Protein AF-Q4T7Q0-F1 (afdb_monomer_lite)

Secondary structure (DSSP, 8-state):
-HHHHHHHH-TT--BSEEEEE-EEETTEEEEETTEEEEHHHHHH-HHHHHHHHHHHTTB-SS-SSPEEEEEESS-GGGSHHHHHHHHHHHHHTTTS-EEEE-----SSS--

InterPro domains:
  IPR033374 NMDA receptor synaptonuclear signalling and neuronal migration factor [PTHR32061] (1-110)

pLDDT: mean 89.52, std 11.68, range [35.44, 97.5]

Radius of gyration: 14.5 Å; chains: 1; bounding box: 34×39×38 Å

Sequence (111 aa):
EIEKKLTAYRRGSRFWRMLIFCQGGPGHLYLLKNKVATFAKVEKEEDMSQFWRRLSRFMSKINPEPNLVHIMGCYVLGNPNGEKLFQKLKNLMRPYSVEFESPLELSAQGG

Organism: Tetraodon nigroviridis (NCBI:txid99883)

Foldseek 3Di:
DVQVVQVVVPNPAAAQEEEDEFADEAQWTPRDVVDIQGLVCCVVPVVNLVVLCVNLVRHDPPDPDAREYEYENYDHNPDPRSVSSQVSSCVSSPPRRYDYHHDPPDPPPDD

Structure (mmCIF, N/CA/C/O backbone):
data_AF-Q4T7Q0-F1
#
_entry.id   AF-Q4T7Q0-F1
#
loop_
_atom_site.group_PDB
_atom_site.id
_atom_site.type_symbol
_atom_site.label_atom_id
_atom_site.label_alt_id
_atom_site.label_comp_id
_atom_site.label_asym_id
_atom_site.label_entity_id
_atom_site.label_seq_id
_atom_site.pdbx_PDB_ins_code
_atom_site.Cartn_x
_atom_site.Cartn_y
_atom_site.Cartn_z
_atom_site.occupancy
_atom_site.B_iso_or_equiv
_atom_site.auth_seq_id
_atom_site.auth_comp_id
_atom_site.auth_asym_id
_atom_site.auth_atom_id
_atom_site.pdbx_PDB_model_num
ATOM 1 N N . GLU A 1 1 ? -16.036 3.197 1.805 1.00 84.75 1 GLU A N 1
ATOM 2 C CA . GLU A 1 1 ? -16.386 1.768 1.645 1.00 84.75 1 GLU A CA 1
ATOM 3 C C . GLU A 1 1 ? -15.605 0.848 2.586 1.00 84.75 1 GLU A C 1
ATOM 5 O O . GLU A 1 1 ? -16.233 0.137 3.357 1.00 84.75 1 GLU A O 1
ATOM 10 N N . ILE A 1 2 ? -14.267 0.919 2.598 1.00 89.44 2 ILE A N 1
ATOM 11 C CA . ILE A 1 2 ? -13.378 0.104 3.454 1.00 89.44 2 ILE A CA 1
ATOM 12 C C . ILE A 1 2 ? -13.788 0.101 4.939 1.00 89.44 2 ILE A C 1
ATOM 14 O O . ILE A 1 2 ? -13.976 -0.956 5.531 1.00 89.44 2 ILE A O 1
ATOM 18 N N . GLU A 1 3 ? -13.996 1.281 5.526 1.00 90.31 3 GLU A N 1
ATOM 19 C CA . GLU A 1 3 ? -14.395 1.435 6.934 1.00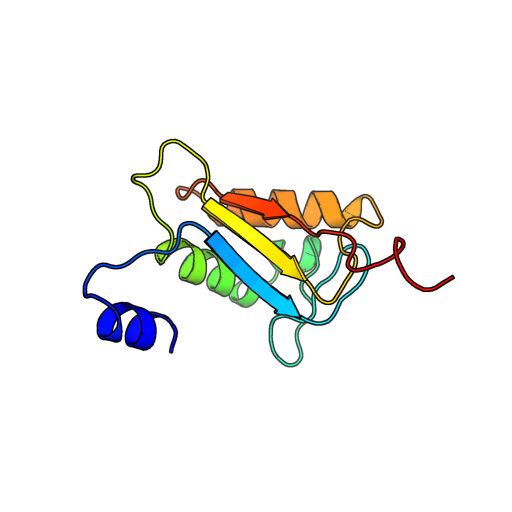 90.31 3 GLU A CA 1
ATOM 20 C C . GLU A 1 3 ? -15.709 0.720 7.281 1.00 90.31 3 GLU A C 1
ATOM 22 O O . GLU A 1 3 ? -15.822 0.100 8.339 1.00 90.31 3 GLU A O 1
ATOM 27 N N . LYS A 1 4 ? -16.692 0.768 6.370 1.00 92.94 4 LYS A N 1
ATOM 28 C CA . LYS A 1 4 ? -17.983 0.094 6.550 1.00 92.94 4 LYS A CA 1
ATOM 29 C C . LYS A 1 4 ? -17.792 -1.423 6.570 1.00 92.94 4 LYS A C 1
ATOM 31 O O . LYS A 1 4 ? -18.317 -2.077 7.463 1.00 92.94 4 LYS A O 1
ATOM 36 N N . LYS A 1 5 ? -16.993 -1.965 5.640 1.00 92.06 5 LYS A N 1
ATOM 37 C CA . LYS A 1 5 ? -16.682 -3.404 5.570 1.00 92.06 5 LYS A CA 1
ATOM 38 C C . LYS A 1 5 ? -15.921 -3.891 6.810 1.00 92.06 5 LYS A C 1
ATOM 40 O O . LYS A 1 5 ? -16.290 -4.912 7.377 1.00 92.06 5 LYS A O 1
ATOM 45 N N . LEU A 1 6 ? -14.920 -3.138 7.273 1.00 91.44 6 LEU A N 1
ATOM 46 C CA . LEU A 1 6 ? -14.193 -3.453 8.510 1.00 91.44 6 LEU A CA 1
ATOM 47 C C . LEU A 1 6 ? -15.118 -3.469 9.728 1.00 91.44 6 LEU A C 1
ATOM 49 O O . LEU A 1 6 ? -15.078 -4.408 10.517 1.00 91.44 6 LEU A O 1
ATOM 53 N N . THR A 1 7 ? -15.965 -2.446 9.858 1.00 93.00 7 THR A N 1
ATOM 54 C CA . THR A 1 7 ? -16.906 -2.339 10.979 1.00 93.00 7 THR A CA 1
ATOM 55 C C . THR A 1 7 ? -17.935 -3.467 10.964 1.00 93.00 7 THR A C 1
ATOM 57 O O . THR A 1 7 ? -18.226 -4.016 12.023 1.00 93.00 7 THR A O 1
ATOM 60 N N . ALA A 1 8 ? -18.438 -3.837 9.781 1.00 95.50 8 ALA A N 1
ATOM 61 C CA . ALA A 1 8 ? -19.367 -4.950 9.602 1.00 95.50 8 ALA A CA 1
ATOM 62 C C . ALA A 1 8 ? -18.733 -6.308 9.939 1.00 95.50 8 ALA A C 1
ATOM 64 O O . ALA A 1 8 ? -19.407 -7.159 10.505 1.00 95.50 8 ALA A O 1
ATOM 65 N N . TYR A 1 9 ? -17.444 -6.499 9.632 1.00 92.81 9 TYR A N 1
ATOM 66 C CA . TYR A 1 9 ? -16.708 -7.696 10.043 1.00 92.81 9 TYR A CA 1
ATOM 67 C C . TYR A 1 9 ? -16.545 -7.756 11.567 1.00 92.81 9 TYR A C 1
ATOM 69 O O . TYR A 1 9 ? -16.952 -8.724 12.203 1.00 92.81 9 TYR A O 1
ATOM 77 N N . ARG A 1 10 ? -15.955 -6.712 12.164 1.00 94.31 10 ARG A N 1
ATOM 78 C CA . ARG A 1 10 ? -15.868 -6.527 13.619 1.00 94.31 10 ARG A CA 1
ATOM 79 C C . ARG A 1 10 ? -15.503 -5.080 13.928 1.00 94.31 10 ARG A C 1
ATOM 81 O O . ARG A 1 10 ? -14.492 -4.560 13.451 1.00 94.31 10 ARG A O 1
ATOM 88 N N . ARG A 1 11 ? -16.294 -4.421 14.779 1.00 94.06 11 ARG A N 1
ATOM 89 C CA . ARG A 1 11 ? -16.019 -3.043 15.209 1.00 94.06 11 ARG A CA 1
ATOM 90 C C . ARG A 1 11 ? -14.610 -2.940 15.803 1.00 94.06 11 ARG A C 1
ATOM 92 O O . ARG A 1 11 ? -14.252 -3.695 16.701 1.00 94.06 11 ARG A O 1
ATOM 99 N N . GLY A 1 12 ? -13.830 -1.985 15.300 1.00 90.88 12 GLY A N 1
ATOM 100 C CA . GLY A 1 12 ? -12.446 -1.761 15.724 1.00 90.88 12 GLY A CA 1
ATOM 101 C C . GLY A 1 12 ? -11.390 -2.556 14.951 1.00 90.88 12 GLY A C 1
ATOM 102 O O . GLY A 1 12 ? -10.205 -2.343 15.199 1.00 90.88 12 GLY A O 1
ATOM 103 N N . SER A 1 13 ? -11.778 -3.413 13.999 1.00 93.56 13 SER A N 1
ATOM 104 C CA . SER A 1 13 ? -10.825 -4.144 13.158 1.00 93.56 13 SER A CA 1
ATOM 105 C C . SER A 1 13 ? -9.898 -3.223 12.366 1.00 93.56 13 SER A C 1
ATOM 107 O O . SER A 1 13 ? -10.298 -2.170 11.862 1.00 93.56 13 SER A O 1
ATOM 109 N N . ARG A 1 14 ? -8.645 -3.664 12.243 1.00 94.69 14 ARG A N 1
ATOM 110 C CA . ARG A 1 14 ? -7.566 -3.008 11.502 1.00 94.69 14 ARG A CA 1
ATOM 111 C C . ARG A 1 14 ? -6.887 -4.019 10.584 1.00 94.69 14 ARG A C 1
ATOM 113 O O . ARG A 1 14 ? -6.881 -5.211 10.877 1.00 94.69 14 ARG A O 1
ATOM 120 N N . PHE A 1 15 ? -6.296 -3.545 9.497 1.00 94.12 15 PHE A N 1
ATOM 121 C CA . PHE A 1 15 ? -5.479 -4.371 8.617 1.00 94.12 15 PHE A CA 1
ATOM 122 C C . PHE A 1 15 ? -4.119 -4.623 9.244 1.00 94.12 15 PHE A C 1
ATOM 124 O O . PHE A 1 15 ? -3.479 -3.688 9.711 1.00 94.12 15 PHE A O 1
ATOM 131 N N . TRP A 1 16 ? -3.672 -5.871 9.203 1.00 94.25 16 TRP A N 1
ATOM 132 C CA . TRP A 1 16 ? -2.257 -6.192 9.355 1.00 94.25 16 TRP A CA 1
ATOM 133 C C . TRP A 1 16 ? -1.629 -6.506 8.002 1.00 94.25 16 TRP A C 1
ATOM 135 O O . TRP A 1 16 ? -0.550 -6.016 7.695 1.00 94.25 16 TRP A O 1
ATOM 145 N N . ARG A 1 17 ? -2.342 -7.266 7.168 1.00 94.62 17 ARG A N 1
ATOM 146 C CA . ARG A 1 17 ? -1.938 -7.604 5.806 1.00 94.62 17 ARG A CA 1
ATOM 147 C C . ARG A 1 17 ? -3.042 -7.212 4.839 1.00 94.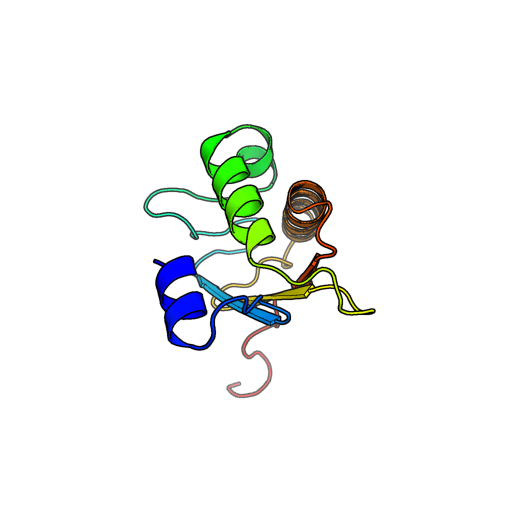62 17 ARG A C 1
ATOM 149 O O . ARG A 1 17 ? -4.222 -7.407 5.137 1.00 94.62 17 ARG A O 1
ATOM 156 N N . MET A 1 18 ? -2.664 -6.641 3.706 1.00 94.06 18 MET A N 1
ATOM 157 C CA . MET A 1 18 ? -3.585 -6.185 2.676 1.00 94.06 18 MET A CA 1
ATOM 158 C C . MET A 1 18 ? -3.035 -6.521 1.294 1.00 94.06 18 MET A C 1
ATOM 160 O O . MET A 1 18 ? -1.848 -6.350 1.039 1.00 94.06 18 MET A O 1
ATOM 164 N N . LEU A 1 19 ? -3.923 -6.946 0.400 1.00 93.69 19 LEU A N 1
ATOM 165 C CA . LEU A 1 19 ? -3.644 -7.097 -1.021 1.00 93.69 19 LEU A CA 1
ATOM 166 C C . LEU A 1 19 ? -4.244 -5.912 -1.782 1.00 93.69 19 LEU A C 1
ATOM 168 O O . LEU A 1 19 ? -5.422 -5.596 -1.607 1.00 93.69 19 LEU A O 1
ATOM 172 N N . ILE A 1 20 ? -3.459 -5.289 -2.652 1.00 92.56 20 ILE A N 1
ATOM 173 C CA . ILE A 1 20 ? -3.941 -4.386 -3.690 1.00 92.56 20 ILE A CA 1
ATOM 174 C C . ILE A 1 20 ? -3.673 -5.060 -5.027 1.00 92.56 20 ILE A C 1
ATOM 176 O O . ILE A 1 20 ? -2.523 -5.240 -5.421 1.00 92.56 20 ILE A O 1
ATOM 180 N N . PHE A 1 21 ? -4.747 -5.399 -5.727 1.00 91.31 21 PHE A N 1
ATOM 181 C CA . PHE A 1 21 ? -4.664 -5.843 -7.108 1.00 91.31 21 PHE A CA 1
ATOM 182 C C . PHE A 1 21 ? -4.879 -4.642 -8.028 1.00 91.31 21 PHE A C 1
ATOM 184 O O . PHE A 1 21 ? -5.950 -4.029 -8.006 1.00 91.31 21 PHE A O 1
ATOM 191 N N . CYS A 1 22 ? -3.867 -4.276 -8.810 1.00 90.81 22 CYS A N 1
ATOM 192 C CA . CYS A 1 22 ? -3.975 -3.194 -9.781 1.00 90.81 22 CYS A CA 1
ATOM 193 C C . CYS A 1 22 ? -3.036 -3.390 -10.973 1.00 90.81 22 CYS A C 1
ATOM 195 O O . CYS A 1 22 ? -2.013 -4.067 -10.896 1.00 90.81 22 CYS A O 1
ATOM 197 N N . GLN A 1 23 ? -3.396 -2.757 -12.090 1.00 90.50 23 GLN A N 1
ATOM 198 C CA . GLN A 1 23 ? -2.507 -2.645 -13.240 1.00 90.50 23 GLN A CA 1
ATOM 199 C C . GLN A 1 23 ? -1.370 -1.661 -12.943 1.00 90.50 23 GLN A C 1
ATOM 201 O O . GLN A 1 23 ? -1.484 -0.777 -12.089 1.00 90.50 23 GLN A O 1
ATOM 206 N N . GLY A 1 24 ? -0.288 -1.760 -13.707 1.00 90.94 24 GLY A N 1
ATOM 207 C CA . GLY A 1 24 ? 0.885 -0.910 -13.551 1.00 90.94 24 GLY A CA 1
ATOM 208 C C . GLY A 1 24 ? 2.065 -1.442 -14.343 1.00 90.94 24 GLY A C 1
ATOM 209 O O . GLY A 1 24 ? 1.914 -2.278 -15.232 1.00 90.94 24 GLY A O 1
ATOM 210 N N . GLY A 1 25 ? 3.250 -0.983 -13.971 1.00 89.94 25 GLY A N 1
ATOM 211 C CA . GLY A 1 25 ? 4.515 -1.464 -14.502 1.00 89.94 25 GLY A CA 1
ATOM 212 C C . GLY A 1 25 ? 5.679 -0.927 -13.675 1.00 89.94 25 GLY A C 1
ATOM 213 O O . GLY A 1 25 ? 5.460 -0.324 -12.619 1.00 89.94 25 GLY A O 1
ATOM 214 N N . PRO A 1 26 ? 6.922 -1.091 -14.149 1.00 91.88 26 PRO A N 1
ATOM 215 C CA . PRO A 1 26 ? 8.094 -0.667 -13.397 1.00 91.88 26 PRO A CA 1
ATOM 216 C C . PRO A 1 26 ? 8.012 0.814 -12.989 1.00 91.88 26 PRO A C 1
ATOM 218 O O . PRO A 1 26 ? 7.942 1.711 -13.835 1.00 91.88 26 PRO A O 1
ATOM 221 N N . GLY A 1 27 ? 7.976 1.075 -11.679 1.00 92.88 27 GLY A N 1
ATOM 222 C CA . GLY A 1 27 ? 7.907 2.418 -11.097 1.00 92.88 27 GLY A CA 1
ATOM 223 C C . GLY A 1 27 ? 6.543 3.124 -11.101 1.00 92.88 27 GLY A C 1
ATOM 224 O O . GLY A 1 27 ? 6.498 4.304 -10.735 1.00 92.88 27 GLY A O 1
ATOM 225 N N . HIS A 1 28 ? 5.443 2.467 -11.496 1.00 92.88 28 HIS A N 1
ATOM 226 C CA . HIS A 1 28 ? 4.122 3.107 -11.513 1.00 92.88 28 HIS A CA 1
ATOM 227 C C . HIS A 1 28 ? 2.929 2.162 -11.298 1.00 92.88 28 HIS A C 1
ATOM 229 O O . HIS A 1 28 ? 2.967 0.991 -11.664 1.00 92.88 28 HIS A O 1
ATOM 235 N N . LEU A 1 29 ? 1.837 2.706 -10.750 1.00 93.56 29 LEU A N 1
ATOM 236 C CA . LEU A 1 29 ? 0.602 1.981 -10.423 1.00 93.56 29 LEU A CA 1
ATOM 237 C C . LEU A 1 29 ? -0.649 2.709 -10.922 1.00 93.56 29 LEU A C 1
ATOM 239 O O . LEU A 1 29 ? -0.795 3.909 -10.705 1.00 93.56 29 LEU A O 1
ATOM 243 N N . TYR A 1 30 ? -1.609 1.979 -11.484 1.00 91.25 30 TYR A N 1
ATOM 244 C CA . TYR A 1 30 ? -2.948 2.480 -11.817 1.00 91.25 30 TYR A CA 1
ATOM 245 C C . TYR A 1 30 ? -3.937 2.128 -10.701 1.00 91.25 30 TYR A C 1
ATOM 247 O O . TYR A 1 30 ? -4.821 1.289 -10.862 1.00 91.25 30 TYR A O 1
ATOM 255 N N . LEU A 1 31 ? -3.760 2.742 -9.528 1.00 84.69 31 LEU A N 1
ATOM 256 C CA . LEU A 1 31 ? -4.589 2.452 -8.352 1.00 84.69 31 LEU A CA 1
ATOM 257 C C . LEU A 1 31 ? -5.882 3.274 -8.304 1.00 84.69 31 LEU A C 1
ATOM 259 O O . LEU A 1 31 ? -6.926 2.799 -7.865 1.00 84.69 31 LEU A O 1
ATOM 263 N N . LEU A 1 32 ? -5.800 4.534 -8.724 1.00 81.19 32 LEU A N 1
ATOM 264 C CA . LEU A 1 32 ? -6.919 5.464 -8.718 1.00 81.19 32 LEU A CA 1
ATOM 265 C C . LEU A 1 32 ? -7.409 5.638 -10.154 1.00 81.19 32 LEU A C 1
ATOM 267 O O . LEU A 1 32 ? -6.609 5.764 -11.080 1.00 81.19 32 LEU A O 1
ATOM 271 N N . LYS A 1 33 ? -8.731 5.648 -10.351 1.00 80.88 33 LYS A N 1
ATOM 272 C CA . LYS A 1 33 ? -9.323 5.803 -11.685 1.00 80.88 33 LYS A CA 1
ATOM 273 C C . LYS A 1 33 ? -8.761 7.062 -12.357 1.00 80.88 33 LYS A C 1
ATOM 275 O O . LYS A 1 33 ? -8.813 8.144 -11.775 1.00 80.88 33 LYS A O 1
ATOM 280 N N . ASN A 1 34 ? -8.232 6.900 -13.570 1.00 81.25 34 ASN A N 1
ATOM 281 C CA . ASN A 1 34 ? -7.597 7.954 -14.375 1.00 81.25 34 ASN A CA 1
ATOM 282 C C . ASN A 1 34 ? -6.346 8.595 -13.742 1.00 81.25 34 ASN A C 1
ATOM 284 O O . ASN A 1 34 ? -5.979 9.713 -14.099 1.00 81.25 34 ASN A O 1
ATOM 288 N N . LYS A 1 35 ? -5.685 7.914 -12.801 1.00 86.00 35 LYS A N 1
ATOM 289 C CA . LYS A 1 35 ? -4.526 8.436 -12.074 1.00 86.00 35 LYS A CA 1
ATOM 290 C C . LYS A 1 35 ? -3.414 7.402 -11.980 1.00 86.00 35 LYS A C 1
ATOM 292 O O . LYS A 1 35 ? -3.590 6.312 -11.443 1.00 86.00 35 LYS A O 1
ATOM 297 N N . VAL A 1 36 ? -2.244 7.794 -12.476 1.00 90.31 36 VAL A N 1
ATOM 298 C CA . VAL A 1 36 ? -1.020 6.988 -12.434 1.00 90.31 36 VAL A CA 1
ATOM 299 C C . VAL A 1 36 ? -0.203 7.402 -11.224 1.00 90.31 36 VAL A C 1
ATOM 301 O O . VAL A 1 36 ? 0.299 8.520 -11.189 1.00 90.31 36 VAL A O 1
ATOM 304 N N . ALA A 1 37 ? -0.050 6.526 -10.242 1.00 91.06 37 ALA A N 1
ATOM 305 C CA . ALA A 1 37 ? 0.819 6.763 -9.103 1.00 91.06 37 ALA A CA 1
ATOM 306 C C . ALA A 1 37 ? 2.267 6.433 -9.480 1.00 91.06 37 ALA A C 1
ATOM 308 O O . ALA A 1 37 ? 2.617 5.274 -9.678 1.00 91.06 37 ALA A O 1
ATOM 309 N N . THR A 1 38 ? 3.105 7.462 -9.563 1.00 92.19 38 THR A N 1
ATOM 310 C CA . THR A 1 38 ? 4.571 7.367 -9.636 1.00 92.19 38 THR A CA 1
ATOM 311 C C . THR A 1 38 ? 5.166 8.009 -8.387 1.00 92.19 38 THR A C 1
ATOM 313 O O . THR A 1 38 ? 4.467 8.747 -7.689 1.00 92.19 38 THR A O 1
ATOM 316 N N . PHE A 1 39 ? 6.453 7.795 -8.094 1.00 90.94 39 PHE A N 1
ATOM 317 C CA . PHE A 1 39 ? 7.071 8.417 -6.913 1.00 90.94 39 PHE A CA 1
ATOM 318 C C . PHE A 1 39 ? 6.941 9.956 -6.929 1.00 90.94 39 PHE A C 1
ATOM 320 O O . PHE A 1 39 ? 6.652 10.561 -5.901 1.00 90.94 39 PHE A O 1
ATOM 327 N N . ALA A 1 40 ? 7.094 10.580 -8.105 1.00 92.25 40 ALA A N 1
ATOM 328 C CA . ALA A 1 40 ? 7.006 12.029 -8.268 1.00 92.25 40 ALA A CA 1
ATOM 329 C C . ALA A 1 40 ? 5.576 12.546 -8.068 1.00 92.25 40 ALA A C 1
ATOM 331 O O . ALA A 1 40 ? 5.379 13.605 -7.480 1.00 92.25 40 ALA A O 1
ATOM 332 N N . LYS A 1 41 ? 4.576 11.797 -8.542 1.00 92.81 41 LYS A N 1
ATOM 333 C CA . LYS A 1 41 ? 3.168 12.179 -8.395 1.00 92.81 41 LYS A CA 1
ATOM 334 C C . LYS A 1 41 ? 2.666 11.983 -6.976 1.00 92.81 41 LYS A C 1
ATOM 336 O O . LYS A 1 41 ? 2.010 12.867 -6.453 1.00 92.81 41 LYS A O 1
ATOM 341 N N . VAL A 1 42 ? 3.052 10.894 -6.313 1.00 92.81 42 VAL A N 1
ATOM 342 C CA . VAL A 1 42 ? 2.746 10.690 -4.887 1.00 92.81 42 VAL A CA 1
ATOM 343 C C . VAL A 1 42 ? 3.282 11.847 -4.037 1.00 92.81 42 VAL A C 1
ATOM 345 O O . VAL A 1 42 ? 2.632 12.237 -3.073 1.00 92.81 42 VAL A O 1
ATOM 348 N N . GLU A 1 43 ? 4.437 12.411 -4.394 1.00 89.19 43 GLU A N 1
ATOM 349 C CA . GLU A 1 43 ? 5.033 13.546 -3.685 1.00 89.19 43 GLU A CA 1
ATOM 350 C C . GLU A 1 43 ? 4.361 14.894 -3.995 1.00 89.19 43 GLU A C 1
ATOM 352 O O . GLU A 1 43 ? 4.224 15.718 -3.094 1.00 89.19 43 GLU A O 1
ATOM 357 N N . LYS A 1 44 ? 3.948 15.128 -5.247 1.00 91.00 44 LYS A N 1
ATOM 358 C CA . LYS A 1 44 ? 3.458 16.438 -5.711 1.00 91.00 44 LYS A CA 1
ATOM 359 C C . LYS A 1 44 ? 1.935 16.575 -5.736 1.00 91.00 44 LYS A C 1
ATOM 361 O O . LYS A 1 44 ? 1.428 17.685 -5.612 1.00 91.00 44 LYS A O 1
ATOM 366 N N . GLU A 1 45 ? 1.208 15.481 -5.937 1.00 93.19 45 GLU A N 1
ATOM 367 C CA . GLU A 1 45 ? -0.251 15.465 -6.057 1.00 93.19 45 GLU A CA 1
ATOM 368 C C . GLU A 1 45 ? -0.872 15.141 -4.688 1.00 93.19 45 GLU A C 1
ATOM 370 O O . GLU A 1 45 ? -0.781 14.021 -4.172 1.00 93.19 45 GLU A O 1
ATOM 375 N N . GLU A 1 46 ? -1.485 16.153 -4.064 1.00 91.00 46 GLU A N 1
ATOM 376 C CA . GLU A 1 46 ? -1.995 16.053 -2.692 1.00 91.00 46 GLU A CA 1
ATOM 377 C C . GLU A 1 46 ? -3.057 14.960 -2.540 1.00 91.00 46 GLU A C 1
ATOM 379 O O . GLU A 1 46 ? -3.062 14.224 -1.557 1.00 91.00 46 GLU A O 1
ATOM 384 N N . ASP A 1 47 ? -3.935 14.811 -3.520 1.00 90.12 47 ASP A N 1
ATOM 385 C CA . ASP A 1 47 ? -5.001 13.815 -3.527 1.00 90.12 47 ASP A CA 1
ATOM 386 C C . ASP A 1 47 ? -4.479 12.367 -3.563 1.00 90.12 47 ASP A C 1
ATOM 388 O O . ASP A 1 47 ? -5.007 11.503 -2.854 1.00 90.12 47 ASP A O 1
ATOM 392 N N . MET A 1 48 ? -3.406 12.098 -4.314 1.00 91.19 48 MET A N 1
ATOM 393 C CA . MET A 1 48 ? -2.696 10.820 -4.272 1.00 91.19 48 MET A CA 1
ATOM 394 C C . MET A 1 48 ? -2.110 10.582 -2.886 1.00 91.19 48 MET A C 1
ATOM 396 O O . MET A 1 48 ? -2.283 9.506 -2.310 1.00 91.19 48 MET A O 1
ATOM 400 N N . SER A 1 49 ? -1.455 11.596 -2.322 1.00 93.25 49 SER A N 1
ATOM 401 C CA . SER A 1 49 ? -0.875 11.513 -0.986 1.00 93.25 49 SER A CA 1
ATOM 402 C C . SER A 1 49 ? -1.938 11.266 0.100 1.00 93.25 49 SER A C 1
ATOM 404 O O . SER A 1 49 ? -1.783 10.410 0.978 1.00 93.25 49 SER A O 1
ATOM 406 N N . GLN A 1 50 ? -3.062 11.980 0.031 1.00 93.56 50 GLN A N 1
ATOM 407 C CA . GLN A 1 50 ? -4.172 11.859 0.971 1.00 93.56 50 GLN A CA 1
ATOM 408 C C . GLN A 1 50 ? -4.815 10.473 0.930 1.00 93.56 50 GLN A C 1
ATOM 410 O O . GLN A 1 50 ? -5.190 9.957 1.986 1.00 93.56 50 GLN A O 1
ATOM 415 N N . PHE A 1 51 ? -4.915 9.846 -0.246 1.00 92.62 51 PHE A N 1
ATOM 416 C CA . PHE A 1 51 ? -5.427 8.482 -0.360 1.00 92.62 51 PHE A CA 1
ATOM 417 C C . PHE A 1 51 ? -4.629 7.510 0.523 1.00 92.62 51 PHE A C 1
ATOM 419 O O . PHE A 1 51 ? -5.212 6.835 1.375 1.00 92.62 51 PHE A O 1
ATOM 426 N N . TRP A 1 52 ? -3.300 7.488 0.393 1.00 94.06 52 TRP A N 1
ATOM 427 C CA . TRP A 1 52 ? -2.439 6.578 1.157 1.00 94.06 52 TRP A CA 1
ATOM 428 C C . TRP A 1 52 ? -2.405 6.912 2.651 1.00 94.06 52 TRP A C 1
ATOM 430 O O . TRP A 1 52 ? -2.456 6.004 3.481 1.00 94.06 52 TRP A O 1
ATOM 440 N N . ARG A 1 53 ? -2.418 8.203 3.016 1.00 95.69 53 ARG A N 1
ATOM 441 C CA . ARG A 1 53 ? -2.560 8.637 4.420 1.00 95.69 53 ARG A CA 1
ATOM 442 C C . ARG A 1 53 ? -3.888 8.198 5.031 1.00 95.69 53 ARG A C 1
ATOM 444 O O . ARG A 1 53 ? -3.954 7.837 6.203 1.00 95.69 53 ARG A O 1
ATOM 451 N N . ARG A 1 54 ? -4.978 8.239 4.262 1.00 94.81 54 ARG A N 1
ATOM 452 C CA . ARG A 1 54 ? -6.291 7.790 4.735 1.00 94.81 54 ARG A CA 1
ATOM 453 C C . ARG A 1 54 ? -6.349 6.271 4.835 1.00 94.81 54 ARG A C 1
ATOM 455 O O . ARG A 1 54 ? -6.938 5.763 5.785 1.00 94.81 54 ARG A O 1
ATOM 462 N N . LEU A 1 55 ? -5.718 5.564 3.901 1.00 94.75 55 LEU A N 1
ATOM 463 C CA . LEU A 1 55 ? -5.605 4.111 3.919 1.00 94.7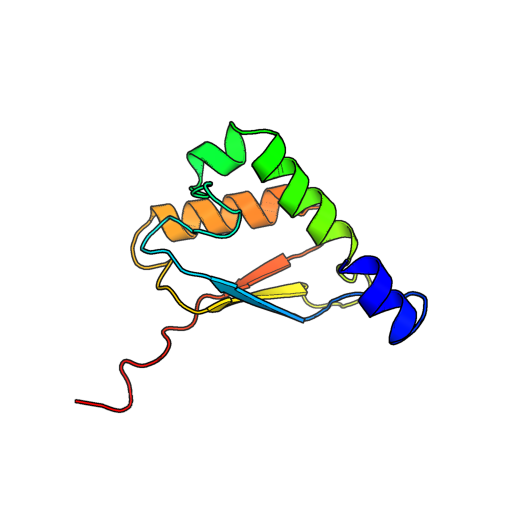5 55 LEU A CA 1
ATOM 464 C C . LEU A 1 55 ? -4.806 3.614 5.133 1.00 94.75 55 LEU A C 1
ATOM 466 O O . LEU A 1 55 ? -5.261 2.700 5.820 1.00 94.75 55 LEU A O 1
ATOM 470 N N . SER A 1 56 ? -3.673 4.251 5.457 1.00 95.50 56 SER A N 1
ATO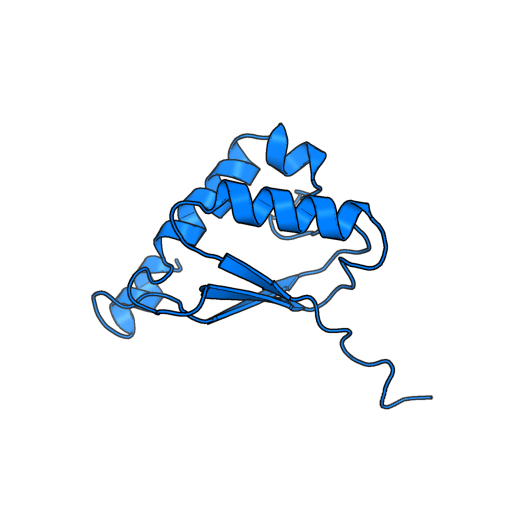M 471 C CA . SER A 1 56 ? -2.825 3.851 6.592 1.00 95.50 56 SER A CA 1
ATOM 472 C C . SER A 1 56 ? -3.551 3.923 7.934 1.00 95.50 56 SER A C 1
ATOM 474 O O . SER A 1 56 ? -3.309 3.102 8.811 1.00 95.50 56 SER A O 1
ATOM 476 N N . ARG A 1 57 ? -4.537 4.819 8.084 1.00 95.50 57 ARG A N 1
ATOM 477 C CA . ARG A 1 57 ? -5.379 4.896 9.291 1.00 95.50 57 ARG A CA 1
ATOM 478 C C . ARG A 1 57 ? -6.167 3.623 9.575 1.00 95.50 57 ARG A C 1
ATOM 480 O O . ARG A 1 57 ? -6.638 3.466 10.697 1.00 95.50 57 ARG A O 1
ATOM 487 N N . PHE A 1 58 ? -6.340 2.736 8.599 1.00 95.62 58 PHE A N 1
ATOM 488 C CA . PHE A 1 58 ? -6.986 1.441 8.800 1.00 95.62 58 PHE A CA 1
ATOM 489 C C . PHE A 1 58 ? -6.011 0.335 9.205 1.00 95.62 58 PHE A C 1
ATOM 491 O O . PHE A 1 58 ? -6.469 -0.755 9.526 1.00 95.62 58 PHE A O 1
ATOM 498 N N . MET A 1 59 ? -4.706 0.597 9.236 1.00 95.62 59 MET A N 1
ATOM 499 C CA . MET A 1 59 ? -3.689 -0.381 9.607 1.00 95.62 59 MET A CA 1
ATOM 500 C C . MET A 1 59 ? -3.488 -0.481 11.119 1.00 95.62 59 MET A C 1
ATOM 502 O O . MET A 1 59 ? -3.823 0.429 11.884 1.00 95.62 59 MET A O 1
ATOM 506 N N . SER A 1 60 ? -2.968 -1.621 11.558 1.00 94.31 60 SER A N 1
ATOM 507 C CA . SER A 1 60 ? -2.704 -1.901 12.962 1.00 94.31 60 SER A CA 1
ATOM 508 C C . SER A 1 60 ? -1.475 -1.135 13.456 1.00 94.31 60 SER A C 1
ATOM 510 O O . SER A 1 60 ? -0.511 -0.922 12.723 1.00 94.31 60 SER A O 1
ATOM 512 N N . LYS A 1 61 ? -1.498 -0.733 14.729 1.00 94.12 61 LYS A N 1
ATOM 513 C CA . LYS A 1 61 ? -0.327 -0.203 15.456 1.00 94.12 61 LYS A CA 1
ATOM 514 C C . LYS A 1 61 ? 0.168 -1.142 16.559 1.00 94.12 61 LYS A C 1
ATOM 516 O O . LYS A 1 61 ? 1.091 -0.788 17.276 1.00 94.12 61 LYS A O 1
ATOM 521 N N . ILE A 1 62 ? -0.505 -2.276 16.745 1.00 91.50 62 ILE A N 1
ATOM 522 C CA . ILE A 1 62 ? -0.298 -3.166 17.898 1.00 91.50 62 ILE A CA 1
ATOM 523 C C . ILE A 1 62 ? 0.674 -4.296 17.547 1.00 91.50 62 ILE A C 1
ATOM 525 O O . ILE A 1 62 ? 1.292 -4.879 18.430 1.00 91.50 62 ILE A O 1
ATOM 529 N N . ASN A 1 63 ? 0.818 -4.605 16.257 1.00 88.25 63 ASN A N 1
ATOM 530 C CA . ASN A 1 63 ? 1.678 -5.695 15.824 1.00 88.25 63 ASN A CA 1
ATOM 531 C C . ASN A 1 63 ? 3.158 -5.319 16.010 1.00 88.25 63 ASN A C 1
ATOM 533 O O . ASN A 1 63 ? 3.527 -4.184 15.697 1.00 88.25 63 ASN A O 1
ATOM 537 N N . PRO A 1 64 ? 4.000 -6.259 16.482 1.00 89.19 64 PRO A N 1
ATOM 538 C CA . PRO A 1 64 ? 5.443 -6.044 16.579 1.00 89.19 64 PRO A CA 1
ATOM 539 C C . PRO A 1 64 ? 6.099 -5.952 15.193 1.00 89.19 64 PRO A C 1
ATOM 541 O O . PRO A 1 64 ? 7.100 -5.262 15.022 1.00 89.19 64 PRO A O 1
ATOM 544 N N . GLU A 1 65 ? 5.511 -6.618 14.199 1.00 94.56 65 GLU A N 1
ATOM 545 C CA . GLU A 1 65 ? 5.926 -6.563 12.800 1.00 94.56 65 GLU A CA 1
ATOM 546 C C . GLU A 1 65 ? 5.204 -5.439 12.037 1.00 94.56 65 GLU A C 1
ATOM 548 O O . GLU A 1 65 ? 4.058 -5.100 12.368 1.00 94.56 65 GLU A O 1
ATOM 553 N N . PRO A 1 66 ? 5.827 -4.877 10.982 1.00 96.38 66 PRO A N 1
ATOM 554 C CA . PRO A 1 66 ? 5.163 -3.916 10.111 1.00 96.38 66 PRO A CA 1
ATOM 555 C C . PRO A 1 66 ? 3.892 -4.502 9.481 1.00 96.38 66 PRO A C 1
ATOM 557 O O . PRO A 1 66 ? 3.746 -5.709 9.279 1.00 96.38 66 PRO A O 1
ATOM 560 N N . ASN A 1 67 ? 2.953 -3.621 9.143 1.00 97.50 67 ASN A N 1
ATOM 561 C CA . ASN A 1 67 ? 1.822 -3.986 8.300 1.00 97.50 67 ASN A CA 1
ATOM 562 C C . ASN A 1 67 ? 2.317 -4.277 6.886 1.00 97.50 67 ASN A C 1
ATOM 564 O O . ASN A 1 67 ? 3.228 -3.610 6.410 1.00 97.50 67 ASN A O 1
ATOM 568 N N . LEU A 1 68 ? 1.696 -5.225 6.196 1.00 96.94 68 LEU A N 1
ATOM 569 C CA . LEU A 1 68 ? 2.129 -5.650 4.873 1.00 96.94 68 LEU A CA 1
ATOM 570 C C . LEU A 1 68 ? 1.118 -5.237 3.808 1.00 96.94 68 LEU A C 1
ATOM 572 O O . LEU A 1 68 ? -0.076 -5.519 3.934 1.00 96.94 68 LEU A O 1
ATOM 576 N N . VAL A 1 69 ? 1.597 -4.582 2.755 1.00 96.38 69 VAL A N 1
ATOM 577 C CA . VAL A 1 69 ? 0.823 -4.299 1.545 1.00 96.38 69 VAL A CA 1
ATOM 578 C C . VAL A 1 69 ? 1.442 -5.057 0.381 1.00 96.38 69 VAL A C 1
ATOM 580 O O . VAL A 1 69 ? 2.513 -4.702 -0.104 1.00 96.38 69 VAL A O 1
ATOM 583 N N . HIS A 1 70 ? 0.740 -6.076 -0.095 1.00 94.56 70 HIS A N 1
ATOM 584 C CA . HIS A 1 70 ? 1.100 -6.779 -1.316 1.00 94.56 70 HIS A CA 1
ATOM 585 C C . HIS A 1 70 ? 0.478 -6.065 -2.516 1.00 94.56 70 HIS A C 1
ATOM 587 O O . HIS A 1 70 ? -0.735 -5.854 -2.558 1.00 94.56 70 HIS A O 1
ATOM 593 N N . ILE A 1 71 ? 1.302 -5.711 -3.492 1.00 93.44 71 ILE A N 1
ATOM 594 C CA . ILE A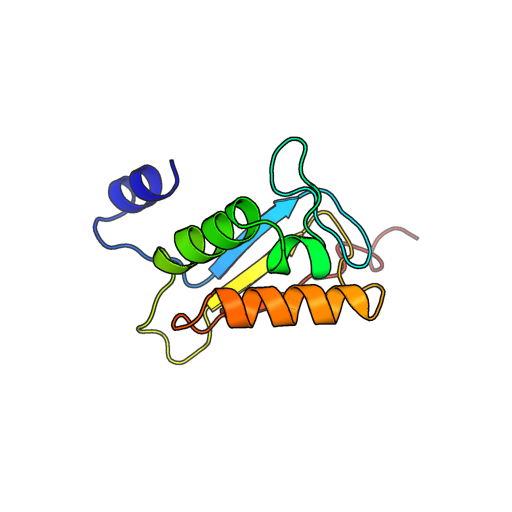 1 71 ? 0.897 -5.171 -4.784 1.00 93.44 71 ILE A CA 1
ATOM 595 C C . ILE A 1 71 ? 0.992 -6.290 -5.821 1.00 93.44 71 ILE A C 1
ATOM 597 O O . ILE A 1 71 ? 2.085 -6.762 -6.129 1.00 93.44 71 ILE A O 1
ATOM 601 N N . MET A 1 72 ? -0.154 -6.699 -6.358 1.00 91.69 72 MET A N 1
ATOM 602 C CA . MET A 1 72 ? -0.270 -7.730 -7.394 1.00 91.69 72 MET A CA 1
ATOM 603 C C . MET A 1 72 ? -0.885 -7.163 -8.674 1.00 91.69 72 MET A C 1
ATOM 605 O O . MET A 1 72 ? -1.520 -6.107 -8.657 1.00 91.69 72 MET A O 1
ATOM 609 N N . GLY A 1 73 ? -0.716 -7.888 -9.782 1.00 88.44 73 GLY A N 1
ATOM 610 C CA . GLY A 1 73 ? -1.219 -7.494 -11.103 1.00 88.44 73 GLY A CA 1
ATOM 611 C C . GLY A 1 73 ? -0.257 -6.621 -11.917 1.00 88.44 73 GLY A C 1
ATOM 612 O O . GLY A 1 73 ? -0.582 -6.236 -13.040 1.00 88.44 73 GLY A O 1
ATOM 613 N N . CYS A 1 74 ? 0.932 -6.319 -11.384 1.00 88.31 74 CYS A N 1
ATOM 614 C CA . CYS A 1 74 ? 2.015 -5.656 -12.106 1.00 88.31 74 CYS A CA 1
ATOM 615 C C . CYS A 1 74 ? 3.380 -5.879 -11.438 1.00 88.31 74 CYS A C 1
ATOM 617 O O . CYS A 1 74 ? 3.458 -6.204 -10.254 1.00 88.31 74 CYS A O 1
ATOM 619 N N . TYR A 1 75 ? 4.458 -5.657 -12.198 1.00 88.38 75 TYR A N 1
ATOM 620 C CA . TYR A 1 75 ? 5.829 -5.703 -11.689 1.00 88.38 75 TYR A CA 1
ATOM 621 C C . TYR A 1 75 ? 6.360 -4.290 -11.419 1.00 88.38 75 TYR A C 1
ATOM 623 O O . TYR A 1 75 ? 6.906 -3.628 -12.303 1.00 88.38 75 TYR A O 1
ATOM 631 N N . VAL A 1 76 ? 6.179 -3.807 -10.187 1.00 91.25 76 VAL A N 1
ATOM 632 C CA . VAL A 1 76 ? 6.560 -2.434 -9.802 1.00 91.25 76 VAL A CA 1
ATOM 633 C C . VAL A 1 76 ? 8.066 -2.287 -9.631 1.00 91.25 76 VAL A C 1
ATOM 635 O O . VAL A 1 76 ? 8.635 -1.269 -10.023 1.00 91.25 76 VAL A O 1
ATOM 638 N N . LEU A 1 77 ? 8.704 -3.311 -9.062 1.00 91.19 77 LEU A N 1
ATOM 639 C CA . LEU A 1 77 ? 10.123 -3.342 -8.689 1.00 91.19 77 LEU A CA 1
ATOM 640 C C . LEU A 1 77 ? 11.056 -3.676 -9.867 1.00 91.19 77 LEU A C 1
ATOM 642 O O . LEU A 1 77 ? 12.187 -4.097 -9.672 1.00 91.19 77 LEU A O 1
ATOM 646 N N . GLY A 1 78 ? 10.591 -3.510 -11.108 1.00 86.44 78 GLY A N 1
ATOM 647 C CA . GLY A 1 78 ? 11.410 -3.759 -12.298 1.00 86.44 78 GLY A CA 1
ATOM 648 C C . GLY A 1 78 ? 12.446 -2.686 -12.610 1.00 86.44 78 GLY A C 1
ATOM 649 O O . GLY A 1 78 ? 13.178 -2.820 -13.586 1.00 86.44 78 GLY A O 1
ATOM 650 N N . ASN A 1 79 ? 12.487 -1.593 -11.843 1.00 90.19 79 ASN A N 1
ATOM 651 C CA . ASN A 1 79 ? 13.470 -0.525 -11.990 1.00 90.19 79 ASN A CA 1
ATOM 652 C C . ASN A 1 79 ? 13.618 0.278 -10.681 1.00 90.19 79 ASN A C 1
ATOM 654 O O . ASN A 1 79 ? 12.677 0.269 -9.889 1.00 90.19 79 ASN A O 1
ATOM 658 N N . PRO A 1 80 ? 14.691 1.090 -10.529 1.00 94.81 80 PRO A N 1
ATOM 659 C CA . PRO A 1 80 ? 14.947 1.930 -9.347 1.00 94.81 80 PRO A CA 1
ATOM 660 C C . PRO A 1 80 ? 13.817 2.891 -8.937 1.00 94.81 80 PRO A C 1
ATOM 662 O O . PRO A 1 80 ? 13.808 3.430 -7.826 1.00 94.81 80 PRO A O 1
ATOM 665 N N . ASN A 1 81 ? 12.891 3.204 -9.850 1.00 93.88 81 ASN A N 1
ATOM 666 C CA . ASN A 1 81 ? 11.755 4.068 -9.539 1.00 93.88 81 ASN A CA 1
ATOM 667 C C . ASN A 1 81 ? 10.674 3.312 -8.756 1.00 93.88 81 ASN A C 1
ATOM 669 O O . ASN A 1 81 ? 9.924 3.952 -8.019 1.00 93.88 81 ASN A O 1
ATOM 673 N N . GLY A 1 82 ? 10.614 1.984 -8.881 1.00 93.69 82 GLY A N 1
ATOM 674 C CA . GLY A 1 82 ? 9.764 1.110 -8.079 1.00 93.69 82 GLY A CA 1
ATOM 675 C C . GLY A 1 82 ? 10.130 1.160 -6.603 1.00 93.69 82 GLY A C 1
ATOM 676 O O . GLY A 1 82 ? 9.272 1.448 -5.767 1.00 93.69 82 GLY A O 1
ATOM 677 N N . GLU A 1 83 ? 11.413 0.996 -6.275 1.00 94.88 83 GLU A N 1
ATOM 678 C CA . GLU A 1 83 ? 11.896 1.098 -4.897 1.00 94.88 83 GLU A CA 1
ATOM 679 C C . GLU A 1 83 ? 11.656 2.504 -4.350 1.00 94.88 83 GLU A C 1
ATOM 681 O O . GLU A 1 83 ? 11.161 2.652 -3.234 1.00 94.88 83 GLU A O 1
ATOM 686 N N . LYS A 1 84 ? 11.928 3.555 -5.140 1.00 96.25 84 LYS A N 1
ATOM 687 C CA . LYS A 1 84 ? 11.631 4.942 -4.737 1.00 96.25 84 LYS A CA 1
ATOM 688 C C . LYS A 1 84 ? 10.145 5.154 -4.467 1.00 96.25 84 LYS A C 1
ATOM 690 O O . LYS A 1 84 ? 9.805 5.812 -3.484 1.00 96.25 84 LYS A O 1
ATOM 695 N N . LEU A 1 85 ? 9.263 4.610 -5.306 1.00 95.69 85 LEU A N 1
ATOM 696 C CA . LEU A 1 85 ? 7.818 4.680 -5.101 1.00 95.69 85 LEU A CA 1
ATOM 697 C C . LEU A 1 85 ? 7.438 4.013 -3.777 1.00 95.69 85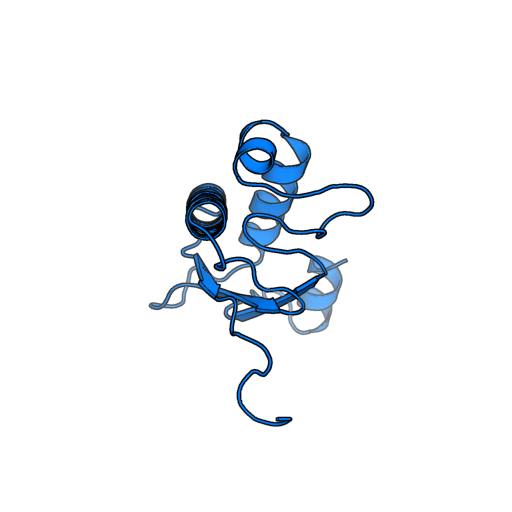 LEU A C 1
ATOM 699 O O . LEU A 1 85 ? 6.798 4.653 -2.946 1.00 95.69 85 LEU A O 1
ATOM 703 N N . PHE A 1 86 ? 7.888 2.782 -3.531 1.00 96.06 86 PHE A N 1
ATOM 704 C CA . PHE A 1 86 ? 7.599 2.078 -2.279 1.00 96.06 86 PHE A CA 1
ATOM 705 C C . PHE A 1 86 ? 8.153 2.825 -1.070 1.00 96.06 86 PHE A C 1
ATOM 707 O O . PHE A 1 86 ? 7.418 3.060 -0.116 1.00 96.06 86 PHE A O 1
ATOM 714 N N . GLN A 1 87 ? 9.393 3.307 -1.122 1.00 96.25 87 GLN A N 1
ATOM 715 C CA . GLN A 1 87 ? 9.975 4.105 -0.042 1.00 96.25 87 GLN A CA 1
ATOM 716 C C . GLN A 1 87 ? 9.180 5.390 0.235 1.00 96.25 87 GLN A C 1
ATOM 718 O O . GLN A 1 87 ? 8.972 5.757 1.394 1.00 96.25 87 GLN A O 1
ATOM 723 N N . LYS A 1 88 ? 8.677 6.078 -0.797 1.00 95.94 88 LYS A N 1
ATOM 724 C CA . LYS A 1 88 ? 7.814 7.257 -0.613 1.00 95.94 88 LYS A CA 1
ATOM 725 C C . LYS A 1 88 ? 6.481 6.891 0.032 1.00 95.94 88 LYS A C 1
ATOM 727 O O . LYS A 1 88 ? 6.065 7.580 0.961 1.00 95.94 88 LYS A O 1
ATOM 732 N N . LEU A 1 89 ? 5.854 5.794 -0.390 1.00 96.31 89 LEU A N 1
ATOM 733 C CA . LEU A 1 89 ? 4.611 5.309 0.210 1.00 96.31 89 LEU A CA 1
ATOM 734 C C . LEU A 1 89 ? 4.799 4.911 1.679 1.00 96.31 89 LEU A C 1
ATOM 736 O O . LEU A 1 89 ? 4.023 5.354 2.522 1.00 96.31 89 LEU A O 1
ATOM 740 N N . LYS A 1 90 ? 5.865 4.175 2.016 1.00 96.81 90 LYS A N 1
ATOM 741 C CA . LYS A 1 90 ? 6.207 3.828 3.408 1.00 96.81 90 LYS A CA 1
ATOM 742 C C . LYS A 1 90 ? 6.313 5.071 4.290 1.00 96.81 90 LYS A C 1
ATOM 744 O O . LYS A 1 90 ? 5.681 5.153 5.341 1.00 96.81 90 LYS A O 1
ATOM 749 N N . ASN A 1 91 ? 7.058 6.077 3.830 1.00 96.06 91 ASN A N 1
ATOM 750 C CA . ASN A 1 91 ? 7.223 7.335 4.559 1.00 96.06 91 ASN A CA 1
ATOM 751 C C . ASN A 1 91 ? 5.902 8.090 4.730 1.00 96.06 91 ASN A C 1
ATOM 753 O O . ASN A 1 91 ? 5.613 8.601 5.812 1.00 96.06 91 ASN A O 1
ATOM 757 N N . LEU A 1 92 ? 5.083 8.125 3.681 1.00 96.12 92 LEU A N 1
ATOM 758 C CA . LEU A 1 92 ? 3.783 8.784 3.683 1.00 96.12 92 LEU A CA 1
ATOM 759 C C . LEU A 1 92 ? 2.785 8.133 4.652 1.00 96.12 92 LEU A C 1
ATOM 761 O O . LEU A 1 92 ? 1.904 8.811 5.179 1.00 96.12 92 LEU A O 1
ATOM 765 N N . MET A 1 93 ? 2.919 6.827 4.887 1.00 96.38 93 MET A N 1
ATOM 766 C CA . MET A 1 93 ? 2.019 6.053 5.741 1.00 96.38 93 MET A CA 1
ATOM 767 C C . MET A 1 93 ? 2.398 6.078 7.229 1.00 96.38 93 MET A C 1
ATOM 769 O O . MET A 1 93 ? 1.626 5.578 8.051 1.00 96.38 93 MET A O 1
ATOM 773 N N . ARG A 1 94 ? 3.505 6.731 7.616 1.00 95.31 94 ARG A N 1
ATOM 774 C CA . ARG A 1 94 ? 3.853 6.959 9.030 1.00 95.31 94 ARG A CA 1
ATOM 775 C C . ARG A 1 94 ? 2.714 7.701 9.762 1.00 95.31 94 ARG A C 1
ATOM 777 O O . ARG A 1 94 ? 2.038 8.539 9.167 1.00 95.31 94 ARG A O 1
ATOM 784 N N . PRO A 1 95 ? 2.462 7.410 11.054 1.00 94.31 95 PRO A N 1
ATOM 785 C CA . PRO A 1 95 ? 3.256 6.572 11.957 1.00 94.31 95 PRO A CA 1
ATOM 786 C C . PRO A 1 95 ? 2.935 5.069 11.885 1.00 94.31 95 PRO A C 1
ATOM 788 O O . PRO A 1 95 ? 3.401 4.319 12.736 1.00 94.31 95 PRO A O 1
ATOM 791 N N . TYR A 1 96 ? 2.124 4.613 10.930 1.00 96.44 96 TYR A N 1
ATOM 792 C CA . TYR A 1 96 ? 1.873 3.184 10.758 1.00 96.44 96 TYR A CA 1
ATOM 793 C C . TYR A 1 96 ? 3.100 2.569 10.083 1.00 96.44 96 TYR A C 1
ATOM 795 O O . TYR A 1 96 ? 3.507 3.031 9.020 1.00 96.44 96 TYR A O 1
ATOM 803 N N . SER A 1 97 ? 3.726 1.583 10.726 1.00 95.31 97 SER A N 1
ATOM 804 C CA . SER A 1 97 ? 4.842 0.850 10.125 1.00 95.31 97 SER A CA 1
ATOM 805 C C . SER A 1 97 ? 4.289 -0.025 9.004 1.00 95.31 97 SER A C 1
ATOM 807 O O . SER A 1 97 ? 3.381 -0.819 9.262 1.00 95.31 97 SER A O 1
ATOM 809 N N . VAL A 1 98 ? 4.762 0.167 7.771 1.00 97.31 98 VAL A N 1
ATOM 810 C CA . VAL A 1 98 ? 4.252 -0.524 6.579 1.00 97.31 98 VAL A CA 1
ATOM 811 C C . VAL A 1 98 ? 5.411 -0.986 5.714 1.00 97.31 98 VAL A C 1
ATOM 813 O O . VAL A 1 98 ? 6.291 -0.194 5.392 1.00 97.31 98 VAL A O 1
ATOM 816 N N . GLU A 1 99 ? 5.354 -2.237 5.283 1.00 96.94 99 GLU A N 1
ATOM 817 C CA . GLU A 1 99 ? 6.199 -2.821 4.254 1.00 96.94 99 GLU A CA 1
ATOM 818 C C . GLU A 1 99 ? 5.380 -3.085 2.986 1.00 96.94 99 GLU A C 1
ATOM 820 O O . GLU A 1 99 ? 4.175 -3.343 3.040 1.00 96.94 99 GLU A O 1
ATOM 825 N N . PHE A 1 100 ? 6.043 -2.980 1.835 1.00 95.81 100 PHE A N 1
ATOM 826 C CA . PHE A 1 100 ? 5.440 -3.226 0.530 1.00 95.81 100 PHE A CA 1
ATOM 827 C C . PHE A 1 100 ? 6.148 -4.390 -0.137 1.00 95.81 100 PHE A C 1
ATOM 829 O O . PHE A 1 100 ? 7.374 -4.392 -0.237 1.00 95.81 100 PHE A O 1
ATOM 836 N N . GLU A 1 101 ? 5.361 -5.320 -0.656 1.00 93.06 101 GLU A N 1
ATOM 837 C CA . GLU A 1 101 ? 5.834 -6.431 -1.468 1.00 93.06 101 GLU A CA 1
ATOM 838 C C . GLU A 1 101 ? 5.156 -6.382 -2.832 1.00 93.06 101 GLU A C 1
ATOM 840 O O . GLU A 1 101 ? 3.979 -6.050 -2.940 1.00 93.06 101 GLU A O 1
ATOM 845 N N . SER A 1 102 ? 5.893 -6.717 -3.885 1.00 89.56 102 SER A N 1
ATOM 846 C CA . SER A 1 102 ? 5.348 -6.904 -5.230 1.00 89.56 102 SER A CA 1
ATOM 847 C C . SER A 1 102 ? 5.899 -8.222 -5.754 1.00 89.56 102 SER A C 1
ATOM 849 O O . SER A 1 102 ? 6.921 -8.216 -6.445 1.00 89.56 102 SER A O 1
ATOM 851 N N . PRO A 1 103 ? 5.324 -9.359 -5.318 1.00 82.06 103 PRO A N 1
ATOM 852 C CA . PRO A 1 103 ? 5.787 -10.658 -5.770 1.00 82.06 103 PRO A CA 1
ATOM 853 C C . PRO A 1 103 ? 5.652 -10.740 -7.292 1.00 82.06 103 PRO A C 1
ATOM 855 O O . PRO A 1 103 ? 4.676 -10.258 -7.872 1.00 82.06 103 PRO A O 1
ATOM 858 N N . LEU A 1 104 ? 6.652 -11.338 -7.939 1.00 72.81 104 LEU A N 1
ATOM 859 C CA . LEU A 1 104 ? 6.566 -11.696 -9.348 1.00 72.81 104 LEU A CA 1
ATOM 860 C C . LEU A 1 104 ? 5.518 -12.803 -9.478 1.00 72.81 104 LEU A C 1
ATOM 862 O O . LEU A 1 104 ? 5.801 -13.974 -9.231 1.00 72.81 104 LEU A O 1
ATOM 866 N N . GLU A 1 105 ? 4.296 -12.419 -9.829 1.00 61.91 105 GLU A N 1
ATOM 867 C CA . GLU A 1 105 ? 3.236 -13.348 -10.207 1.00 61.91 105 GLU A CA 1
ATOM 868 C C . GLU A 1 105 ? 3.687 -14.055 -11.504 1.00 61.91 105 GLU A C 1
ATOM 870 O O . GLU A 1 105 ? 3.534 -13.520 -12.597 1.00 61.91 105 GLU A O 1
ATOM 875 N N . LEU A 1 106 ? 4.297 -15.239 -11.359 1.00 49.31 106 LEU A N 1
ATOM 876 C CA . LEU A 1 106 ? 4.628 -16.218 -12.408 1.00 49.31 106 LEU A CA 1
ATOM 877 C C . LEU A 1 106 ? 5.695 -15.820 -13.453 1.00 49.31 106 LEU A C 1
ATOM 879 O O . LEU A 1 106 ? 5.394 -15.469 -14.589 1.00 49.31 106 LEU A O 1
ATOM 883 N N . SER A 1 107 ? 6.960 -16.100 -13.126 1.00 45.72 107 SER A N 1
ATOM 884 C CA . SER A 1 107 ? 7.912 -16.676 -14.098 1.00 45.72 107 SER A CA 1
ATOM 885 C C . SER A 1 107 ? 8.196 -18.169 -13.850 1.00 45.72 107 SER A C 1
ATOM 887 O O . SER A 1 107 ? 9.064 -18.739 -14.502 1.00 45.72 107 SER A O 1
ATOM 889 N N . ALA A 1 108 ? 7.483 -18.824 -12.920 1.00 47.00 108 ALA A N 1
ATOM 890 C CA . ALA A 1 108 ? 7.835 -20.173 -12.455 1.00 47.00 108 ALA A CA 1
ATOM 891 C C . ALA A 1 108 ? 6.925 -21.328 -12.926 1.00 47.00 108 ALA A C 1
ATOM 893 O O . ALA A 1 108 ? 7.281 -22.477 -12.689 1.00 47.00 108 ALA A O 1
ATOM 894 N N . GLN A 1 109 ? 5.801 -21.096 -13.613 1.00 46.31 109 GLN A N 1
ATOM 895 C CA . GLN A 1 109 ? 5.029 -22.179 -14.251 1.00 46.31 109 GLN A CA 1
ATOM 896 C C . GLN A 1 109 ? 4.371 -21.672 -15.539 1.00 46.31 109 GLN A C 1
ATOM 898 O O . GLN A 1 109 ? 3.344 -21.001 -15.481 1.00 46.31 109 GLN A O 1
ATOM 903 N N . GLY A 1 110 ? 4.969 -21.977 -16.695 1.00 47.81 110 GLY A N 1
ATOM 904 C CA . GLY A 1 110 ? 4.367 -21.688 -18.004 1.00 47.81 110 GLY A CA 1
ATOM 905 C C . GLY A 1 110 ? 5.330 -21.420 -19.165 1.00 47.81 110 GLY A C 1
ATOM 906 O O . GLY A 1 110 ? 4.921 -20.750 -20.108 1.00 47.81 110 GLY A O 1
ATOM 907 N N . GLY A 1 111 ? 6.580 -21.890 -19.093 1.00 35.44 111 GLY A N 1
ATOM 908 C CA . GLY A 1 111 ? 7.523 -21.905 -20.218 1.00 35.44 111 GLY A CA 1
ATOM 909 C C . GLY A 1 111 ? 7.779 -23.327 -20.683 1.00 35.44 111 GLY A C 1
ATOM 910 O O . GLY A 1 111 ? 7.861 -24.199 -19.787 1.00 35.44 111 GLY A O 1
#